Protein AF-A0A3B9BVI8-F1 (afdb_monomer_lite)

Radius of gyration: 25.11 Å; chains: 1; bounding box: 51×86×56 Å

Secondary structure (DSSP, 8-state):
-------PPP------------------------S--------BTTS-TTEEEEEETTEEEEE-TTSS-EEEEEEEEEETTEEEEEEEE--SBHHHHHHHHHHTT---HHHHHHHHTTS-SBGGG--S----

pLDDT: mean 70.3, std 23.74, range [32.25, 97.38]

Structure (mmCIF, N/CA/C/O backbone):
data_AF-A0A3B9BVI8-F1
#
_entry.id   AF-A0A3B9BVI8-F1
#
loop_
_atom_site.group_PDB
_atom_site.id
_atom_site.type_symbol
_atom_site.label_atom_id
_atom_site.label_alt_id
_atom_site.label_comp_id
_atom_site.label_asym_id
_atom_site.label_entity_id
_atom_site.label_seq_id
_atom_site.pdbx_PDB_ins_code
_atom_site.Cartn_x
_atom_site.Cartn_y
_atom_site.Cartn_z
_atom_site.occupancy
_atom_site.B_iso_or_equiv
_atom_site.auth_seq_id
_atom_site.auth_comp_id
_atom_site.auth_asym_id
_atom_site.auth_atom_id
_atom_site.pdbx_PDB_model_num
ATOM 1 N N . MET A 1 1 ? 18.780 -64.862 40.961 1.00 32.25 1 MET A N 1
ATOM 2 C CA . MET A 1 1 ? 17.360 -64.646 40.583 1.00 32.25 1 MET A CA 1
ATOM 3 C C . MET A 1 1 ? 16.882 -63.400 41.323 1.00 32.25 1 MET A C 1
ATOM 5 O O . MET A 1 1 ? 17.165 -63.331 42.502 1.00 32.25 1 MET A O 1
ATOM 9 N N . SER A 1 2 ? 16.246 -62.360 40.780 1.00 34.12 2 SER A N 1
ATOM 10 C CA . SER A 1 2 ? 15.810 -62.009 39.427 1.00 34.12 2 SER A CA 1
ATOM 11 C C . SER A 1 2 ? 15.533 -60.489 39.382 1.00 34.12 2 SER A C 1
ATOM 13 O O . SER A 1 2 ? 14.814 -59.971 40.222 1.00 34.12 2 SER A O 1
ATOM 15 N N . ARG A 1 3 ? 16.158 -59.824 38.400 1.00 38.47 3 ARG A N 1
ATOM 16 C CA . ARG A 1 3 ? 15.773 -58.646 37.582 1.00 38.47 3 ARG A CA 1
ATOM 17 C C . ARG A 1 3 ? 14.813 -57.574 38.150 1.00 38.47 3 ARG A C 1
ATOM 19 O O . ARG A 1 3 ? 13.612 -57.795 38.231 1.00 38.47 3 ARG A O 1
ATOM 26 N N . GLN A 1 4 ? 15.329 -56.345 38.286 1.00 40.72 4 GLN A N 1
ATOM 27 C CA . GLN A 1 4 ? 14.576 -55.098 38.069 1.00 40.72 4 GLN A CA 1
ATOM 28 C C . GLN A 1 4 ? 15.090 -54.421 36.786 1.00 40.72 4 GLN A C 1
ATOM 30 O O . GLN A 1 4 ? 16.296 -54.239 36.613 1.00 40.72 4 GLN A O 1
ATOM 35 N N . PHE A 1 5 ? 14.178 -54.095 35.868 1.00 38.03 5 PHE A N 1
ATOM 36 C CA . PHE A 1 5 ? 14.471 -53.431 34.596 1.00 38.03 5 PHE A CA 1
ATOM 37 C C . PHE A 1 5 ? 14.647 -51.915 34.795 1.00 38.03 5 PHE A C 1
ATOM 39 O O . PHE A 1 5 ? 13.764 -51.251 35.330 1.00 38.03 5 PHE A O 1
ATOM 46 N N . LYS A 1 6 ? 15.781 -51.376 34.327 1.00 43.03 6 LYS A N 1
ATOM 47 C CA . LYS A 1 6 ? 16.039 -49.940 34.130 1.00 43.03 6 LYS A CA 1
ATOM 48 C C . LYS A 1 6 ? 15.669 -49.562 32.695 1.00 43.03 6 LYS A C 1
ATOM 50 O O . LYS A 1 6 ? 16.142 -50.214 31.767 1.00 43.03 6 LYS A O 1
ATOM 55 N N . ILE A 1 7 ? 14.895 -48.494 32.517 1.00 45.81 7 ILE A N 1
ATOM 56 C CA . ILE A 1 7 ? 14.715 -47.803 31.232 1.00 45.81 7 ILE A CA 1
ATOM 57 C C . ILE A 1 7 ? 14.947 -46.303 31.481 1.00 45.81 7 ILE A C 1
ATOM 59 O O . ILE A 1 7 ? 14.415 -45.743 32.438 1.00 45.81 7 ILE A O 1
ATOM 63 N N . SER A 1 8 ? 15.811 -45.696 30.667 1.00 40.31 8 SER A N 1
ATOM 64 C CA . SER A 1 8 ? 16.339 -44.324 30.772 1.00 40.31 8 SER A CA 1
ATOM 65 C C . SER A 1 8 ? 15.328 -43.233 30.367 1.00 40.31 8 SER A C 1
ATOM 67 O O . SER A 1 8 ? 14.479 -43.504 29.518 1.00 40.31 8 SER A O 1
ATOM 69 N N . PRO A 1 9 ? 15.445 -41.981 30.860 1.00 49.00 9 PRO A N 1
ATOM 70 C CA . PRO A 1 9 ? 14.687 -40.853 30.317 1.00 49.00 9 PRO A CA 1
ATOM 71 C C . PRO A 1 9 ? 15.337 -40.270 29.038 1.00 49.00 9 PRO A C 1
ATOM 73 O O . PRO A 1 9 ? 16.567 -40.180 28.969 1.00 49.00 9 PRO A O 1
ATOM 76 N N . PRO A 1 10 ? 14.544 -39.839 28.036 1.00 44.62 10 PRO A N 1
ATOM 77 C CA . PRO A 1 10 ? 15.036 -39.173 26.831 1.00 44.62 10 PRO A CA 1
ATOM 78 C C . PRO A 1 10 ? 15.010 -37.632 26.933 1.00 44.62 10 PRO A C 1
ATOM 80 O O . PRO A 1 10 ? 14.024 -37.055 27.373 1.00 44.62 10 PRO A O 1
ATOM 83 N N . GLY A 1 11 ? 16.068 -36.987 26.422 1.00 33.59 11 GLY A N 1
ATOM 84 C CA . GLY A 1 11 ? 15.963 -35.938 25.391 1.00 33.59 11 GLY A CA 1
ATOM 85 C C . GLY A 1 11 ? 15.632 -34.482 25.769 1.00 33.59 11 GLY A C 1
ATOM 86 O O . GLY A 1 11 ? 14.533 -34.159 26.198 1.00 33.59 11 GLY A O 1
ATOM 87 N N . ASN A 1 12 ? 16.585 -33.598 25.446 1.00 46.22 12 ASN A N 1
ATOM 88 C CA . ASN A 1 12 ? 16.487 -32.139 25.279 1.00 46.22 12 ASN A CA 1
ATOM 89 C C . ASN A 1 12 ? 15.169 -31.615 24.671 1.00 46.22 12 ASN A C 1
ATOM 91 O O . ASN A 1 12 ? 14.752 -32.082 23.613 1.00 46.22 12 ASN A O 1
ATOM 95 N N . GLY A 1 13 ? 14.637 -30.521 25.235 1.00 40.28 13 GLY A N 1
ATOM 96 C CA . GLY A 1 13 ? 13.630 -29.687 24.564 1.00 40.28 13 GLY A CA 1
ATOM 97 C C . GLY A 1 13 ? 12.735 -28.855 25.487 1.00 40.28 13 GLY A C 1
ATOM 98 O O . GLY A 1 13 ? 11.519 -28.903 25.341 1.00 40.28 13 GLY A O 1
ATOM 99 N N . ALA A 1 14 ? 13.297 -28.108 26.444 1.00 39.34 14 ALA A N 1
ATOM 100 C CA . ALA A 1 14 ? 12.524 -27.213 27.312 1.00 39.34 14 ALA A CA 1
ATOM 101 C C . ALA A 1 14 ? 12.584 -25.758 26.812 1.00 39.34 14 ALA A C 1
ATOM 103 O O . ALA A 1 14 ? 13.656 -25.168 26.707 1.00 39.34 14 ALA A O 1
ATOM 104 N N . ILE A 1 15 ? 11.413 -25.190 26.523 1.00 47.38 15 ILE A N 1
ATOM 105 C CA . ILE A 1 15 ? 11.172 -23.772 26.219 1.00 47.38 15 ILE A CA 1
ATOM 106 C C . ILE A 1 15 ? 11.357 -22.937 27.500 1.00 47.38 15 ILE A C 1
ATOM 108 O O . ILE A 1 15 ? 10.667 -23.229 28.481 1.00 47.38 15 ILE A O 1
ATOM 112 N N . PRO A 1 16 ? 12.141 -21.839 27.498 1.00 42.00 16 PRO A N 1
ATOM 113 C CA . PRO A 1 16 ? 11.978 -20.788 28.487 1.00 42.00 16 PRO A CA 1
ATOM 114 C C . PRO A 1 16 ? 11.392 -19.505 27.885 1.00 42.00 16 PRO A C 1
ATOM 116 O O . PRO A 1 16 ? 11.628 -19.116 26.743 1.00 42.00 16 PRO A O 1
ATOM 119 N N . ARG A 1 17 ? 10.572 -18.878 28.725 1.00 35.59 17 ARG A N 1
ATOM 120 C CA . ARG A 1 17 ? 9.787 -17.661 28.526 1.00 35.59 17 ARG A CA 1
ATOM 121 C C . ARG A 1 17 ? 10.718 -16.458 28.326 1.00 35.59 17 ARG A C 1
ATOM 123 O O . ARG A 1 17 ? 11.704 -16.323 29.042 1.00 35.59 17 ARG A O 1
ATOM 130 N N . VAL A 1 18 ? 10.379 -15.574 27.387 1.00 38.31 18 VAL A N 1
ATOM 131 C CA . VAL A 1 18 ? 11.081 -14.301 27.156 1.00 38.31 18 VAL A CA 1
ATOM 132 C C . VAL A 1 18 ? 10.925 -13.411 28.392 1.00 38.31 18 VAL A C 1
ATOM 134 O O . VAL A 1 18 ? 9.835 -12.909 28.660 1.00 38.31 18 VAL A O 1
ATOM 137 N N . ALA A 1 19 ? 12.011 -13.227 29.141 1.00 39.72 19 ALA A N 1
ATOM 138 C CA . ALA A 1 19 ? 12.144 -12.198 30.162 1.00 39.72 19 ALA A CA 1
ATOM 139 C C . ALA A 1 19 ? 12.826 -10.977 29.527 1.00 39.72 19 ALA A C 1
ATOM 141 O O . ALA A 1 19 ? 13.930 -11.085 28.998 1.00 39.72 19 ALA A O 1
ATOM 142 N N . TRP A 1 20 ? 12.154 -9.823 29.548 1.00 39.00 20 TRP A N 1
ATOM 143 C CA . TRP A 1 20 ? 12.795 -8.531 29.311 1.00 39.00 20 TRP A CA 1
ATOM 144 C C . TRP A 1 20 ? 13.705 -8.234 30.505 1.00 39.00 20 TRP A C 1
ATOM 146 O O . TRP A 1 20 ? 13.221 -7.849 31.566 1.00 39.00 20 TRP A O 1
ATOM 156 N N . ALA A 1 21 ? 15.007 -8.440 30.337 1.00 34.31 21 ALA A N 1
ATOM 157 C CA . ALA A 1 21 ? 16.013 -7.886 31.227 1.00 34.31 21 ALA A CA 1
ATOM 158 C C . ALA A 1 21 ? 16.545 -6.600 30.583 1.00 34.31 21 ALA A C 1
ATOM 160 O O . ALA A 1 21 ? 17.238 -6.643 29.567 1.00 34.31 21 ALA A O 1
ATOM 161 N N . SER A 1 22 ? 16.161 -5.459 31.162 1.00 43.44 22 SER A N 1
ATOM 162 C CA . SER A 1 22 ? 16.966 -4.240 31.096 1.00 43.44 22 SER A CA 1
ATOM 163 C C . SER A 1 22 ? 18.285 -4.541 31.790 1.00 43.44 22 SER A C 1
ATOM 165 O O . SER A 1 22 ? 18.301 -4.721 33.005 1.00 43.44 22 SER A O 1
ATOM 167 N N . ASP A 1 23 ? 19.364 -4.598 31.021 1.00 40.78 23 ASP A N 1
ATOM 168 C CA . ASP A 1 23 ? 20.717 -4.585 31.561 1.00 40.78 23 ASP A CA 1
ATOM 169 C C . ASP A 1 23 ? 21.334 -3.216 31.249 1.00 40.78 23 ASP A C 1
ATOM 171 O O . ASP A 1 23 ? 21.907 -2.980 30.182 1.00 40.78 23 ASP A O 1
ATOM 175 N N . ASP A 1 24 ? 21.146 -2.283 32.187 1.00 49.56 24 ASP A N 1
ATOM 176 C CA . ASP A 1 24 ? 21.938 -1.060 32.300 1.00 49.56 24 ASP A CA 1
ATOM 177 C C . ASP A 1 24 ? 23.346 -1.448 32.767 1.00 49.56 24 ASP A C 1
ATOM 179 O O . ASP A 1 24 ? 23.684 -1.397 33.948 1.00 49.56 24 ASP A O 1
ATOM 183 N N . THR A 1 25 ? 24.191 -1.844 31.818 1.00 41.59 25 THR A N 1
ATOM 184 C CA . THR A 1 25 ? 25.636 -1.933 32.033 1.00 41.59 25 THR A CA 1
ATOM 185 C C . THR A 1 25 ? 26.316 -0.815 31.250 1.00 41.59 25 THR A C 1
ATOM 187 O O . THR A 1 25 ? 26.605 -0.930 30.057 1.00 41.59 25 THR A O 1
ATOM 190 N N . HIS A 1 26 ? 26.596 0.293 31.940 1.00 42.25 26 HIS A N 1
ATOM 191 C CA . HIS A 1 26 ? 27.467 1.358 31.449 1.00 42.25 26 HIS A CA 1
ATOM 192 C C . HIS A 1 26 ? 28.893 0.819 31.265 1.00 42.25 26 HIS A C 1
ATOM 194 O O . HIS A 1 26 ? 29.677 0.765 32.208 1.00 42.25 26 HIS A O 1
ATOM 200 N N . SER A 1 27 ? 29.252 0.446 30.036 1.00 36.25 27 SER A N 1
ATOM 201 C CA . SER A 1 27 ? 30.652 0.239 29.655 1.00 36.25 27 SER A CA 1
ATOM 202 C C . SER A 1 27 ? 31.217 1.511 29.032 1.00 36.25 27 SER A C 1
ATOM 204 O O . SER A 1 27 ? 30.701 2.028 28.042 1.00 36.25 27 SER A O 1
ATOM 206 N N . ALA A 1 28 ? 32.282 2.022 29.649 1.00 40.62 28 ALA A N 1
ATOM 207 C CA . ALA A 1 28 ? 32.995 3.231 29.264 1.00 40.62 28 ALA A CA 1
ATOM 208 C C . ALA A 1 28 ? 33.473 3.175 27.801 1.00 40.62 28 ALA A C 1
ATOM 210 O O . ALA A 1 28 ? 34.469 2.525 27.474 1.00 40.62 28 ALA A O 1
ATOM 211 N N . ALA A 1 29 ? 32.787 3.898 26.914 1.00 40.28 29 ALA A N 1
ATOM 212 C CA . ALA A 1 29 ? 33.238 4.089 25.545 1.00 40.28 29 ALA A CA 1
ATOM 213 C C . ALA A 1 29 ? 34.322 5.174 25.508 1.00 40.28 29 ALA A C 1
ATOM 215 O O . ALA A 1 29 ? 34.058 6.371 25.623 1.00 40.28 29 ALA A O 1
ATOM 216 N N . LYS A 1 30 ? 35.568 4.717 25.348 1.00 40.44 30 LYS A N 1
ATOM 217 C CA . LYS A 1 30 ? 36.713 5.526 24.927 1.00 40.44 30 LYS A CA 1
ATOM 218 C C . LYS A 1 30 ? 36.343 6.381 23.713 1.00 40.44 30 LYS A C 1
ATOM 220 O O . LYS A 1 30 ? 35.773 5.891 22.742 1.00 40.44 30 LYS A O 1
ATOM 225 N N . ASN A 1 31 ? 36.750 7.645 23.778 1.00 43.38 31 ASN A N 1
ATOM 226 C CA . ASN A 1 31 ? 36.686 8.634 22.710 1.00 43.38 31 ASN A CA 1
ATOM 227 C C . ASN A 1 31 ? 37.184 8.080 21.362 1.00 43.38 31 ASN A C 1
ATOM 229 O O . ASN A 1 31 ? 38.388 8.019 21.126 1.00 43.38 31 ASN A O 1
ATOM 233 N N . PHE A 1 32 ? 36.259 7.775 20.454 1.00 35.78 32 PHE A N 1
ATOM 234 C CA . PHE A 1 32 ? 36.515 7.800 19.017 1.00 35.78 32 PHE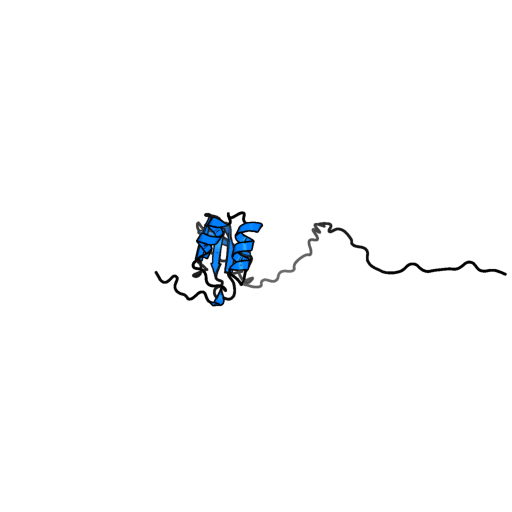 A CA 1
ATOM 235 C C . PHE A 1 32 ? 35.803 9.021 18.437 1.00 35.78 32 PHE A C 1
ATOM 237 O O . PHE A 1 32 ? 34.594 9.013 18.208 1.00 35.78 32 PHE A O 1
ATOM 244 N N . LYS A 1 33 ? 36.569 10.093 18.204 1.00 44.91 33 LYS A N 1
ATOM 245 C CA . LYS A 1 33 ? 36.180 11.167 17.285 1.00 44.91 33 LYS A CA 1
ATOM 246 C C . LYS A 1 33 ? 36.229 10.602 15.865 1.00 44.91 33 LYS A C 1
ATOM 248 O O . LYS A 1 33 ? 37.212 10.794 15.161 1.00 44.91 33 LYS A O 1
ATOM 253 N N . ASN A 1 34 ? 35.174 9.903 15.464 1.00 43.06 34 ASN A N 1
ATOM 254 C CA . ASN A 1 34 ? 34.928 9.597 14.064 1.00 43.06 34 ASN A CA 1
ATOM 255 C C . ASN A 1 34 ? 33.837 10.540 13.562 1.00 43.06 34 ASN A C 1
ATOM 257 O O . ASN A 1 34 ? 32.679 10.477 13.974 1.00 43.06 34 ASN A O 1
ATOM 261 N N . ASN A 1 35 ? 34.273 11.458 12.703 1.00 43.56 35 ASN A N 1
ATOM 262 C CA . ASN A 1 35 ? 33.437 12.320 11.888 1.00 43.56 35 ASN A CA 1
ATOM 263 C C . ASN A 1 35 ? 32.356 11.486 11.189 1.00 43.56 35 ASN A C 1
ATOM 265 O O . ASN A 1 35 ? 32.662 10.452 10.602 1.00 43.56 35 ASN A O 1
ATOM 269 N N . HIS A 1 36 ? 31.115 11.971 11.250 1.00 40.81 36 HIS A N 1
ATOM 270 C CA . HIS A 1 36 ? 29.946 11.405 10.582 1.00 40.81 36 HIS A CA 1
ATOM 271 C C . HIS A 1 36 ? 29.702 9.919 10.886 1.00 40.81 36 HIS A C 1
ATOM 273 O O . HIS A 1 36 ? 29.978 9.037 10.074 1.00 40.81 36 HIS A O 1
ATOM 279 N N . ALA A 1 37 ? 29.022 9.646 12.007 1.00 34.66 37 ALA A N 1
ATOM 280 C CA . ALA A 1 37 ? 28.072 8.536 11.985 1.00 34.66 37 ALA A CA 1
ATOM 281 C C . ALA A 1 37 ? 27.222 8.709 10.711 1.00 34.66 37 ALA A C 1
ATOM 283 O O . ALA A 1 37 ? 26.777 9.840 10.471 1.00 34.66 37 ALA A O 1
ATOM 284 N N . PRO A 1 38 ? 27.039 7.672 9.870 1.00 37.97 38 PRO A N 1
ATOM 285 C CA . PRO A 1 38 ? 26.196 7.797 8.696 1.00 37.97 38 PRO A CA 1
ATOM 286 C C . PRO A 1 38 ? 24.847 8.268 9.208 1.00 37.97 38 PRO A C 1
ATOM 288 O O . PRO A 1 38 ? 24.176 7.571 9.971 1.00 37.97 38 PRO A O 1
ATOM 291 N N . GLN A 1 39 ? 24.513 9.513 8.881 1.00 36.94 39 GLN A N 1
ATOM 292 C CA . GLN A 1 39 ? 23.220 10.082 9.170 1.00 36.94 39 GLN A CA 1
ATOM 293 C C . GLN A 1 39 ? 22.275 9.193 8.383 1.00 36.94 39 GLN A C 1
ATOM 295 O O . GLN A 1 39 ? 22.193 9.327 7.163 1.00 36.94 39 GLN A O 1
ATOM 300 N N . SER A 1 40 ? 21.664 8.211 9.057 1.00 41.16 40 SER A N 1
ATOM 301 C CA . SER A 1 40 ? 20.644 7.375 8.448 1.00 41.16 40 SER A CA 1
ATOM 302 C C . SER A 1 40 ? 19.723 8.350 7.750 1.00 41.16 40 SER A C 1
ATOM 304 O O . SER A 1 40 ? 19.290 9.343 8.343 1.00 41.16 40 SER A O 1
ATOM 306 N N . THR A 1 41 ? 19.596 8.175 6.441 1.00 44.19 41 THR A N 1
ATOM 307 C CA . THR A 1 41 ? 18.867 9.071 5.558 1.00 44.19 41 THR A CA 1
ATOM 308 C C . THR A 1 41 ? 17.394 8.896 5.902 1.00 44.19 41 THR A C 1
ATOM 310 O O . THR A 1 41 ? 16.656 8.200 5.227 1.00 44.19 41 THR A O 1
ATOM 313 N N . TRP A 1 42 ? 16.994 9.416 7.061 1.00 47.91 42 TRP A N 1
ATOM 314 C CA . TRP A 1 42 ? 15.686 9.222 7.649 1.00 47.91 42 TRP A CA 1
ATOM 315 C C . TRP A 1 42 ? 14.691 9.912 6.734 1.00 47.91 42 TRP A C 1
ATOM 317 O O . TRP A 1 42 ? 14.670 11.142 6.630 1.00 47.91 42 TRP A O 1
ATOM 327 N N . GLU A 1 43 ? 13.906 9.085 6.070 1.00 48.31 43 GLU A N 1
ATOM 328 C CA . GLU A 1 43 ? 13.152 9.409 4.876 1.00 48.31 43 GLU A CA 1
ATOM 329 C C . GLU A 1 43 ? 12.114 10.490 5.199 1.00 48.31 43 GLU A C 1
ATOM 331 O O . GLU A 1 43 ? 11.147 10.278 5.936 1.00 48.31 43 GLU A O 1
ATOM 336 N N . SER A 1 44 ? 12.367 11.713 4.724 1.00 47.78 44 SER A N 1
ATOM 337 C CA . SER A 1 44 ? 11.365 12.778 4.784 1.00 47.78 44 SER A CA 1
ATOM 338 C C . SER A 1 44 ? 10.157 12.368 3.937 1.00 47.78 44 SER A C 1
ATOM 340 O O . SER A 1 44 ? 10.288 11.542 3.030 1.00 47.78 44 SER A O 1
ATOM 342 N N . ALA A 1 45 ? 8.973 12.932 4.204 1.00 48.09 45 ALA A N 1
ATOM 343 C CA . ALA A 1 45 ? 7.772 12.649 3.411 1.00 48.09 45 ALA A CA 1
ATOM 344 C C . ALA A 1 45 ? 7.999 12.800 1.897 1.00 48.09 45 ALA A C 1
ATOM 346 O O . ALA A 1 45 ? 7.330 12.099 1.136 1.00 48.09 45 ALA A O 1
ATOM 347 N N . GLU A 1 46 ? 8.934 13.671 1.512 1.00 49.69 46 GLU A N 1
ATOM 348 C CA . GLU A 1 46 ? 9.320 14.041 0.147 1.00 49.69 46 GLU A CA 1
ATOM 349 C C . GLU A 1 46 ? 10.398 13.133 -0.468 1.00 49.69 46 GLU A C 1
ATOM 351 O O . GLU A 1 46 ? 10.550 13.130 -1.680 1.00 49.69 46 GLU A O 1
ATOM 356 N N . ASN A 1 47 ? 11.102 12.298 0.311 1.00 53.56 47 ASN A N 1
ATOM 357 C CA . ASN A 1 47 ? 12.177 11.435 -0.219 1.00 53.56 47 ASN A CA 1
ATOM 358 C C . ASN A 1 47 ? 11.666 10.268 -1.083 1.00 53.56 47 ASN A C 1
ATOM 360 O O . ASN A 1 47 ? 12.461 9.482 -1.596 1.00 53.56 47 ASN A O 1
ATOM 364 N N . TYR A 1 48 ? 10.349 10.130 -1.219 1.00 56.91 48 TYR A N 1
ATOM 365 C CA . TYR A 1 48 ? 9.730 9.128 -2.067 1.00 56.91 48 TYR A CA 1
ATOM 366 C C . TYR A 1 48 ? 8.939 9.807 -3.181 1.00 56.91 48 TYR A C 1
ATOM 368 O O . TYR A 1 48 ? 7.778 10.161 -2.982 1.00 56.91 48 TYR A O 1
ATOM 376 N N . ASP A 1 49 ? 9.509 9.829 -4.386 1.00 57.50 49 ASP A N 1
ATOM 377 C CA . ASP A 1 49 ? 8.795 10.139 -5.640 1.00 57.50 49 ASP A CA 1
ATOM 378 C C . ASP A 1 49 ? 7.693 9.105 -5.972 1.00 57.50 49 ASP A C 1
ATOM 380 O O . ASP A 1 49 ? 6.991 9.204 -6.974 1.00 57.50 49 ASP A O 1
ATOM 384 N N . GLY A 1 50 ? 7.549 8.065 -5.142 1.00 75.44 50 GLY A N 1
ATOM 385 C CA . GLY A 1 50 ? 6.705 6.898 -5.370 1.00 75.44 50 GLY A CA 1
ATOM 386 C C . GLY A 1 50 ? 5.476 6.794 -4.470 1.00 75.44 50 GLY A C 1
ATOM 387 O O . GLY A 1 50 ? 4.984 5.681 -4.284 1.00 75.44 50 GLY A O 1
ATOM 388 N N . VAL A 1 51 ? 4.992 7.875 -3.846 1.00 87.69 51 VAL A N 1
ATOM 389 C CA . VAL A 1 51 ? 3.742 7.805 -3.064 1.00 87.69 51 VAL A CA 1
ATOM 390 C C . VAL A 1 51 ? 2.578 7.485 -4.003 1.00 87.69 51 VAL A C 1
ATOM 392 O O . VAL A 1 51 ? 2.264 8.250 -4.905 1.00 87.69 51 VAL A O 1
ATOM 395 N N . LEU A 1 52 ? 1.921 6.347 -3.774 1.00 89.69 52 LEU A N 1
ATOM 396 C CA . LEU A 1 52 ? 0.838 5.858 -4.627 1.00 89.69 52 LEU A CA 1
ATOM 397 C C . LEU A 1 52 ? -0.514 6.406 -4.171 1.00 89.69 52 LEU A C 1
ATOM 399 O O . LEU A 1 52 ? -1.327 6.818 -4.992 1.00 89.69 52 LEU A O 1
ATOM 403 N N . PHE A 1 53 ? -0.775 6.375 -2.861 1.00 91.19 53 PHE A N 1
ATOM 404 C CA . PHE A 1 53 ? -2.002 6.903 -2.262 1.00 91.19 53 PHE A CA 1
ATOM 405 C C . PHE A 1 53 ? -1.879 7.037 -0.742 1.00 91.19 53 PHE A C 1
ATOM 407 O O . PHE A 1 53 ? -1.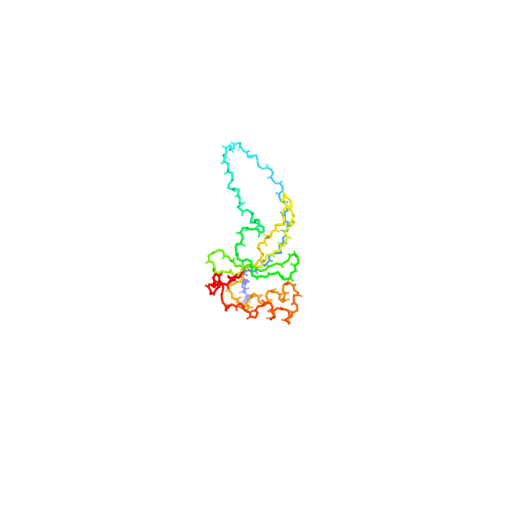104 6.342 -0.078 1.00 91.19 53 PHE A O 1
ATOM 414 N N . TYR A 1 54 ? -2.720 7.900 -0.177 1.00 92.50 54 TYR A N 1
ATOM 415 C CA . TYR A 1 54 ? -2.930 8.003 1.262 1.00 92.50 54 TYR A CA 1
ATOM 416 C C . TYR A 1 54 ? -4.136 7.157 1.668 1.00 92.50 54 TYR A C 1
ATOM 418 O O . TYR A 1 54 ? -5.220 7.278 1.104 1.00 92.50 54 TYR A O 1
ATOM 426 N N . VAL A 1 55 ? -3.944 6.307 2.673 1.00 92.81 55 VAL A N 1
ATOM 427 C CA . VAL A 1 55 ? -5.033 5.562 3.318 1.00 92.81 55 VAL A CA 1
ATOM 428 C C . VAL A 1 55 ? -5.715 6.458 4.352 1.00 92.81 55 VAL A C 1
ATOM 430 O O . VAL A 1 55 ? -6.934 6.455 4.485 1.00 92.81 55 VAL A O 1
ATOM 433 N N . SER A 1 56 ? -4.918 7.251 5.072 1.00 90.44 56 SER A N 1
ATOM 434 C CA . SER A 1 56 ? -5.348 8.290 6.006 1.00 90.44 56 SER A CA 1
ATOM 435 C C . SER A 1 56 ? -4.250 9.361 6.134 1.00 90.44 56 SER A C 1
ATOM 437 O O . SER A 1 56 ? -3.133 9.155 5.652 1.00 90.44 56 SER A O 1
ATOM 439 N N . PRO A 1 57 ? -4.478 10.480 6.847 1.00 87.75 57 PRO A N 1
ATOM 440 C CA . PRO A 1 57 ? -3.435 11.490 7.065 1.00 87.75 57 PRO A CA 1
ATOM 441 C C . PRO A 1 57 ? -2.169 10.959 7.760 1.00 87.75 57 PRO A C 1
ATOM 443 O O . PRO A 1 57 ? -1.110 11.586 7.680 1.00 87.75 57 PRO A O 1
ATOM 446 N N . LYS A 1 58 ? -2.279 9.821 8.463 1.00 89.75 58 LYS A N 1
ATOM 447 C CA . LYS A 1 58 ? -1.190 9.180 9.210 1.00 89.75 58 LYS A CA 1
ATOM 448 C C . LYS A 1 58 ? -0.696 7.883 8.569 1.00 89.75 58 LYS A C 1
ATOM 450 O O . LYS A 1 58 ? 0.234 7.299 9.113 1.00 89.75 58 LYS A O 1
ATOM 455 N N . LEU A 1 59 ? -1.295 7.416 7.475 1.00 91.81 59 LEU A N 1
ATOM 456 C CA . LEU A 1 59 ? -0.954 6.141 6.842 1.00 91.81 59 LEU A CA 1
ATOM 457 C C . LEU A 1 59 ? -0.993 6.289 5.323 1.00 91.81 59 LEU A C 1
ATOM 459 O O . LEU A 1 59 ? -2.022 6.657 4.755 1.00 91.81 59 LEU A O 1
ATOM 463 N N . ARG A 1 60 ? 0.108 5.962 4.658 1.00 92.62 60 ARG A N 1
ATOM 464 C CA . ARG A 1 60 ? 0.220 6.035 3.200 1.00 92.62 60 ARG A CA 1
ATOM 465 C C . ARG A 1 60 ? 0.887 4.797 2.634 1.00 92.62 60 ARG A C 1
ATOM 467 O O . ARG A 1 60 ? 1.575 4.070 3.351 1.00 92.62 60 ARG A O 1
ATOM 474 N N . VAL A 1 61 ? 0.680 4.583 1.344 1.00 92.69 61 VAL A N 1
ATOM 475 C CA . VAL A 1 61 ? 1.358 3.544 0.580 1.00 92.69 61 VAL A CA 1
ATOM 476 C C . VAL A 1 61 ? 2.228 4.206 -0.475 1.00 92.69 61 VAL A C 1
ATOM 478 O O . VAL A 1 61 ? 1.767 5.069 -1.221 1.00 92.69 61 VAL A O 1
ATOM 481 N N . ALA A 1 62 ? 3.483 3.786 -0.533 1.00 91.00 62 ALA A N 1
ATOM 482 C CA . ALA A 1 62 ? 4.447 4.200 -1.539 1.00 91.00 62 ALA A CA 1
ATOM 483 C C . ALA A 1 62 ? 5.054 2.976 -2.236 1.00 91.00 62 ALA A C 1
ATOM 485 O O . ALA A 1 62 ? 4.762 1.831 -1.883 1.00 91.00 62 ALA A O 1
ATOM 486 N N . VAL A 1 63 ? 5.896 3.212 -3.231 1.00 88.62 63 VAL A N 1
ATOM 487 C CA . VAL A 1 63 ? 6.773 2.209 -3.828 1.00 88.62 63 VAL A CA 1
ATOM 488 C C . VAL A 1 63 ? 8.224 2.544 -3.487 1.00 88.62 63 VAL A C 1
ATOM 490 O O . VAL A 1 63 ? 8.604 3.714 -3.444 1.00 88.62 63 VAL A O 1
ATOM 493 N N . CYS A 1 64 ? 9.023 1.516 -3.212 1.00 85.75 64 CYS A N 1
ATOM 494 C CA . CYS A 1 64 ? 10.462 1.652 -3.014 1.00 85.75 64 CYS A CA 1
ATOM 495 C C . CYS A 1 64 ? 11.120 2.247 -4.282 1.00 85.75 64 CYS A C 1
ATOM 497 O O . CYS A 1 64 ? 10.647 1.942 -5.384 1.00 85.75 64 CYS A O 1
ATOM 499 N N . PRO A 1 65 ? 12.194 3.061 -4.188 1.00 81.06 65 PRO A N 1
ATOM 500 C CA . PRO A 1 65 ? 12.841 3.668 -5.356 1.00 81.06 65 PRO A CA 1
ATOM 501 C C . PRO A 1 65 ? 13.311 2.653 -6.409 1.00 81.06 65 PRO A C 1
ATOM 503 O O . PRO A 1 65 ? 13.223 2.908 -7.610 1.00 81.06 65 PRO A O 1
ATOM 506 N N . ASP A 1 66 ? 13.744 1.471 -5.965 1.00 81.69 66 ASP A N 1
ATOM 507 C CA . ASP A 1 66 ? 14.149 0.341 -6.815 1.00 81.69 66 ASP A CA 1
ATOM 508 C C . ASP A 1 66 ? 12.961 -0.435 -7.428 1.00 81.69 66 ASP A C 1
ATOM 510 O O . ASP A 1 66 ? 13.139 -1.361 -8.221 1.00 81.69 66 ASP A O 1
ATOM 514 N N . ARG A 1 67 ? 11.733 -0.067 -7.046 1.00 82.12 67 ARG A N 1
ATOM 515 C CA . ARG A 1 67 ? 10.452 -0.679 -7.420 1.00 82.12 67 ARG A CA 1
ATOM 516 C C . ARG A 1 67 ? 10.329 -2.155 -7.088 1.00 82.12 67 ARG A C 1
ATOM 518 O O . ARG A 1 67 ? 9.482 -2.847 -7.644 1.00 82.12 67 ARG A O 1
ATOM 525 N N . THR A 1 68 ? 11.121 -2.685 -6.170 1.00 86.31 68 THR A N 1
ATOM 526 C CA . THR A 1 68 ? 11.013 -4.104 -5.822 1.00 86.31 68 THR A CA 1
ATOM 527 C C . THR A 1 68 ? 9.826 -4.378 -4.902 1.00 86.31 68 THR A C 1
ATOM 529 O O . THR A 1 68 ? 9.253 -5.471 -4.955 1.00 86.31 68 THR A O 1
ATOM 532 N N . GLN A 1 69 ? 9.428 -3.389 -4.095 1.00 89.25 69 GLN A N 1
ATOM 533 C CA . GLN A 1 69 ? 8.455 -3.526 -3.010 1.00 89.25 69 GLN A CA 1
ATOM 534 C C . GLN A 1 69 ? 7.537 -2.302 -2.894 1.00 89.25 69 GLN A C 1
ATOM 536 O O . GLN A 1 69 ? 7.931 -1.171 -3.181 1.00 89.25 69 GLN A O 1
ATOM 541 N N . PHE A 1 70 ? 6.307 -2.535 -2.440 1.00 91.62 70 PHE A N 1
ATOM 542 C CA . PH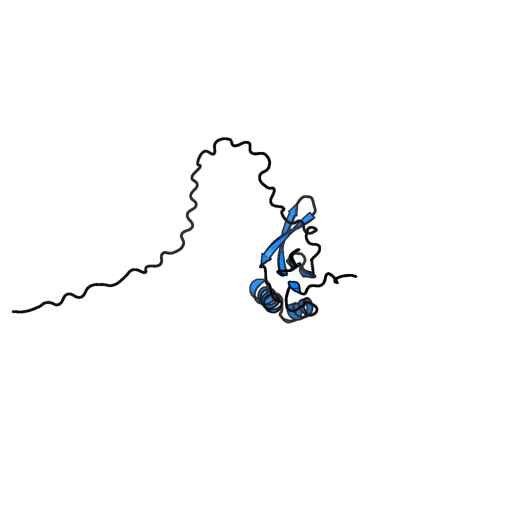E A 1 70 ? 5.453 -1.489 -1.889 1.00 91.62 70 PHE A CA 1
ATOM 543 C C . PHE A 1 70 ? 5.870 -1.210 -0.447 1.00 91.62 70 PHE A C 1
ATOM 545 O O . PHE A 1 70 ? 6.386 -2.086 0.243 1.00 91.62 70 PHE A O 1
ATOM 552 N N . LEU A 1 71 ? 5.577 -0.008 0.025 1.00 92.06 71 LEU A N 1
ATOM 553 C CA . LEU A 1 71 ? 5.894 0.458 1.364 1.00 92.06 71 LEU A CA 1
ATOM 554 C C . LEU A 1 71 ? 4.612 0.910 2.038 1.00 92.06 71 LEU A C 1
ATOM 556 O O . LEU A 1 71 ? 3.952 1.826 1.554 1.00 92.06 71 LEU A O 1
ATOM 560 N N . ILE A 1 72 ? 4.267 0.296 3.166 1.00 93.00 72 ILE A N 1
ATOM 561 C CA . ILE A 1 72 ? 3.229 0.827 4.050 1.00 93.00 72 ILE A CA 1
ATOM 562 C C . ILE A 1 72 ? 3.927 1.715 5.068 1.00 93.00 72 ILE A C 1
ATOM 564 O O . ILE A 1 72 ? 4.726 1.226 5.869 1.00 93.00 72 ILE A O 1
ATOM 568 N N . GLN A 1 73 ? 3.634 3.012 5.032 1.00 91.06 73 GLN A N 1
ATOM 569 C CA . GLN A 1 73 ? 4.318 3.999 5.854 1.00 91.06 73 GLN A CA 1
ATOM 570 C C . GLN A 1 73 ? 3.360 4.707 6.804 1.00 91.06 73 GLN A C 1
ATOM 572 O O . GLN A 1 73 ? 2.283 5.158 6.401 1.00 91.06 73 GLN A O 1
ATOM 577 N N . ARG A 1 74 ? 3.775 4.863 8.061 1.00 89.81 74 ARG A N 1
ATOM 578 C CA . ARG A 1 74 ? 3.018 5.580 9.090 1.00 89.81 74 ARG A CA 1
ATOM 579 C C . ARG A 1 74 ? 3.701 6.896 9.431 1.00 89.81 74 ARG A C 1
ATOM 581 O O . ARG A 1 74 ? 4.921 6.973 9.470 1.00 89.81 74 ARG A O 1
ATOM 588 N N . SER A 1 75 ? 2.910 7.928 9.697 1.00 87.81 75 SER A N 1
ATOM 589 C CA . SER A 1 75 ? 3.427 9.210 10.163 1.00 87.81 75 SER A CA 1
ATOM 590 C C . SER A 1 75 ? 4.073 9.043 11.543 1.00 87.81 75 SER A C 1
ATOM 592 O O . SER A 1 75 ? 3.357 8.755 12.503 1.00 87.81 75 SER A O 1
ATOM 594 N N . GLY A 1 76 ? 5.386 9.265 11.638 1.00 82.69 76 GLY A N 1
ATOM 595 C CA . GLY A 1 76 ? 6.170 9.237 12.885 1.00 82.69 76 GLY A CA 1
ATOM 596 C C . GLY A 1 76 ? 6.166 10.569 13.647 1.00 82.69 76 GLY A C 1
ATOM 597 O O . GLY A 1 76 ? 6.662 10.656 14.762 1.00 82.69 76 GLY A O 1
ATOM 598 N N . GLY A 1 77 ? 5.587 11.619 13.056 1.00 80.56 77 GLY A N 1
ATOM 599 C CA . GLY A 1 77 ? 5.490 12.951 13.652 1.00 80.56 77 GLY A CA 1
ATOM 600 C C . GLY A 1 77 ? 5.961 14.030 12.688 1.00 80.56 77 GLY A C 1
ATOM 601 O O . GLY A 1 77 ? 5.945 13.838 11.471 1.00 80.56 77 GLY A O 1
ATOM 602 N N . THR A 1 78 ? 6.372 15.169 13.234 1.00 80.00 78 THR A N 1
ATOM 603 C CA . THR A 1 78 ? 6.904 16.298 12.467 1.00 80.00 78 THR A CA 1
ATOM 604 C C . THR A 1 78 ? 8.323 16.616 12.907 1.00 80.00 78 THR A C 1
ATOM 606 O O . THR A 1 78 ? 8.600 16.672 14.103 1.00 80.00 78 THR A O 1
ATOM 609 N N . ARG A 1 79 ? 9.220 16.872 11.956 1.00 72.38 79 ARG A N 1
ATOM 610 C CA . ARG A 1 79 ? 10.572 17.375 12.223 1.00 72.38 79 ARG A CA 1
ATOM 611 C C . ARG A 1 79 ? 10.836 18.549 11.292 1.00 72.38 79 ARG A C 1
ATOM 613 O O . ARG A 1 79 ? 10.586 18.436 10.099 1.00 72.38 79 ARG A O 1
ATOM 620 N N . TYR A 1 80 ? 11.293 19.668 11.851 1.00 80.69 80 TYR A N 1
ATOM 621 C CA . TYR A 1 80 ? 11.499 20.925 11.114 1.00 80.69 80 TYR A CA 1
ATOM 622 C C . TYR A 1 80 ? 10.260 21.372 10.310 1.00 80.69 80 TYR A C 1
ATOM 624 O O . TYR A 1 80 ? 10.368 21.808 9.173 1.00 80.69 80 TYR A O 1
ATOM 632 N N . GLY A 1 81 ? 9.059 21.205 10.879 1.00 76.69 81 GLY A N 1
ATOM 633 C CA . GLY A 1 81 ? 7.797 21.576 10.221 1.00 76.69 81 GLY A CA 1
ATOM 634 C C . GLY A 1 81 ? 7.294 20.594 9.153 1.00 76.69 81 GLY A C 1
ATOM 635 O O . GLY A 1 81 ? 6.141 20.694 8.745 1.00 76.69 81 GLY A O 1
ATOM 636 N N . GLN A 1 82 ? 8.089 19.598 8.753 1.00 75.19 82 GLN A N 1
ATOM 637 C CA . GLN A 1 82 ? 7.684 18.585 7.776 1.00 75.19 82 GLN A CA 1
ATOM 638 C C . GLN A 1 82 ? 7.197 17.301 8.454 1.00 75.19 82 GLN A C 1
ATOM 640 O O . GLN A 1 82 ? 7.789 16.824 9.428 1.00 75.19 82 GLN A O 1
ATOM 645 N N . ARG A 1 83 ? 6.114 16.709 7.929 1.00 77.31 83 ARG A N 1
ATOM 646 C CA . ARG A 1 83 ? 5.617 15.401 8.385 1.00 77.31 83 ARG A CA 1
ATOM 647 C C . ARG A 1 83 ? 6.597 14.312 7.951 1.00 77.31 83 ARG A C 1
ATOM 649 O O . ARG A 1 83 ? 7.040 14.299 6.811 1.00 77.31 83 ARG A O 1
ATOM 656 N N . ARG A 1 84 ? 6.922 13.385 8.848 1.00 83.00 84 ARG A N 1
ATOM 657 C CA . ARG A 1 84 ? 7.798 12.244 8.560 1.00 83.00 84 ARG A CA 1
ATOM 658 C C . ARG A 1 84 ? 6.995 10.971 8.467 1.00 83.00 84 ARG A C 1
ATOM 660 O O . ARG A 1 84 ? 6.062 10.785 9.246 1.00 83.00 84 ARG A O 1
ATOM 667 N N . PHE A 1 85 ? 7.397 10.091 7.564 1.00 84.12 85 PHE A N 1
ATOM 668 C CA . PHE A 1 85 ? 6.784 8.786 7.396 1.00 84.12 85 PHE A CA 1
ATOM 669 C C . PHE A 1 85 ? 7.843 7.700 7.524 1.00 84.12 85 PHE A C 1
ATOM 671 O O . PHE A 1 85 ? 8.893 7.783 6.902 1.00 84.12 85 PHE A O 1
ATOM 678 N N . GLU A 1 86 ? 7.542 6.685 8.322 1.00 84.88 86 GLU A N 1
ATOM 679 C CA . GLU A 1 86 ? 8.414 5.537 8.553 1.00 84.88 86 GLU A CA 1
ATOM 680 C C . GLU A 1 86 ? 7.795 4.301 7.909 1.00 84.88 86 GLU A C 1
ATOM 682 O O . GLU A 1 86 ? 6.598 4.036 8.079 1.00 84.88 86 GLU A O 1
ATOM 687 N N . ALA A 1 87 ? 8.597 3.554 7.152 1.00 86.50 87 ALA A N 1
ATOM 688 C CA . ALA A 1 87 ? 8.170 2.307 6.540 1.00 86.50 87 ALA A CA 1
ATOM 689 C C . ALA A 1 87 ? 8.047 1.199 7.594 1.00 86.50 87 ALA A C 1
ATOM 691 O O . ALA A 1 87 ? 8.983 0.879 8.322 1.00 86.50 87 ALA A O 1
ATOM 692 N N . PHE A 1 88 ? 6.860 0.601 7.665 1.00 85.31 88 PHE A N 1
ATOM 693 C CA . PHE A 1 88 ? 6.509 -0.397 8.673 1.00 85.31 88 PHE A CA 1
ATOM 694 C C . PHE A 1 88 ? 6.320 -1.795 8.083 1.00 85.31 88 PHE A C 1
ATOM 696 O O . PHE A 1 88 ? 6.352 -2.805 8.789 1.00 85.31 88 PHE A O 1
ATOM 703 N N . SER A 1 89 ? 6.038 -1.884 6.786 1.00 88.25 89 SER A N 1
ATOM 704 C CA . SER A 1 89 ? 5.859 -3.151 6.080 1.00 88.25 89 SER A CA 1
ATOM 705 C C . SER A 1 89 ? 6.203 -2.995 4.607 1.00 88.25 89 SER A C 1
ATOM 707 O O . SER A 1 89 ? 5.956 -1.941 4.019 1.00 88.25 89 SER A O 1
ATOM 709 N N . TYR A 1 90 ? 6.715 -4.080 4.029 1.00 92.06 90 TYR A N 1
ATOM 710 C CA . TYR A 1 90 ? 7.348 -4.089 2.712 1.00 92.06 90 TYR A CA 1
ATOM 711 C C . TYR A 1 90 ? 6.736 -5.150 1.771 1.00 92.06 90 TYR A C 1
ATOM 713 O O . TYR A 1 90 ? 7.424 -6.086 1.354 1.00 92.06 90 TYR A O 1
ATOM 721 N N . PRO A 1 91 ? 5.419 -5.116 1.482 1.00 93.44 91 PRO A N 1
ATOM 722 C CA . PRO A 1 91 ? 4.806 -6.135 0.637 1.00 93.44 91 PRO A CA 1
ATOM 723 C C . PRO A 1 91 ? 5.305 -6.054 -0.811 1.00 93.44 91 PRO A C 1
ATOM 725 O O . PRO A 1 91 ? 5.331 -4.994 -1.426 1.00 93.44 91 PRO A O 1
ATOM 728 N N . THR A 1 92 ? 5.632 -7.200 -1.405 1.00 91.62 92 THR A N 1
ATOM 729 C CA . THR A 1 92 ? 6.079 -7.296 -2.809 1.00 91.62 92 THR A CA 1
ATOM 730 C C . THR A 1 92 ? 4.918 -7.405 -3.804 1.00 91.62 92 THR A C 1
ATOM 732 O O . THR A 1 92 ? 5.061 -7.064 -4.983 1.00 91.62 92 THR A O 1
ATOM 735 N N . THR A 1 93 ? 3.749 -7.869 -3.346 1.00 94.44 93 THR A N 1
ATOM 736 C CA . THR A 1 93 ? 2.570 -8.126 -4.186 1.00 94.44 93 THR A CA 1
ATOM 737 C C . THR A 1 93 ? 1.359 -7.311 -3.745 1.00 94.44 93 THR A C 1
ATOM 739 O O . THR A 1 93 ? 1.187 -6.992 -2.566 1.00 94.44 93 THR A O 1
ATOM 742 N N . LYS A 1 94 ? 0.461 -7.028 -4.695 1.00 95.00 94 LYS A N 1
ATOM 743 C CA . LYS A 1 94 ? -0.813 -6.346 -4.433 1.00 95.00 94 LYS A CA 1
ATOM 744 C C . LYS A 1 94 ? -1.693 -7.116 -3.450 1.00 95.00 94 LYS A C 1
ATOM 746 O O . LYS A 1 94 ? -2.368 -6.502 -2.634 1.00 95.00 94 LYS A O 1
ATOM 751 N N . ILE A 1 95 ? -1.686 -8.447 -3.510 1.00 96.94 95 ILE A N 1
ATOM 752 C CA . ILE A 1 95 ? -2.479 -9.290 -2.602 1.00 96.94 95 ILE A CA 1
ATOM 753 C C . ILE A 1 95 ? -1.960 -9.156 -1.167 1.00 96.94 95 ILE A C 1
ATOM 755 O O . ILE A 1 95 ? -2.751 -8.904 -0.261 1.00 96.94 95 ILE A O 1
ATOM 759 N N . ALA A 1 96 ? -0.641 -9.240 -0.966 1.00 96.50 96 ALA A N 1
ATOM 760 C CA . ALA A 1 96 ? -0.036 -9.057 0.351 1.00 96.50 96 ALA A CA 1
ATOM 761 C C . ALA A 1 96 ? -0.292 -7.645 0.902 1.00 96.50 96 ALA A C 1
ATOM 763 O O . ALA A 1 96 ? -0.640 -7.494 2.070 1.00 96.50 96 ALA A O 1
ATOM 764 N N . LEU A 1 97 ? -0.199 -6.619 0.048 1.00 96.31 97 LEU A N 1
ATOM 765 C CA . LEU A 1 97 ? -0.546 -5.245 0.410 1.00 96.31 97 LEU A CA 1
ATOM 766 C C . LEU A 1 97 ? -2.000 -5.136 0.892 1.00 96.31 97 LEU A C 1
ATOM 768 O O . LEU A 1 97 ? -2.243 -4.603 1.971 1.00 96.31 97 LEU A O 1
ATOM 772 N N . ARG A 1 98 ? -2.963 -5.668 0.126 1.00 97.25 98 ARG A N 1
ATOM 773 C CA . ARG A 1 98 ? -4.389 -5.662 0.498 1.00 97.25 98 ARG A CA 1
ATOM 774 C C . ARG A 1 98 ? -4.625 -6.345 1.836 1.00 97.25 98 ARG A C 1
ATOM 776 O O . ARG A 1 98 ? -5.310 -5.793 2.691 1.00 97.25 98 ARG A O 1
ATOM 783 N N . HIS A 1 99 ? -4.028 -7.521 2.012 1.00 97.38 99 HIS A N 1
ATOM 784 C CA . HIS A 1 99 ? -4.157 -8.284 3.241 1.00 97.38 99 HIS A CA 1
ATOM 785 C C . HIS A 1 99 ? -3.646 -7.482 4.440 1.00 97.38 99 HIS A C 1
ATOM 787 O O . HIS A 1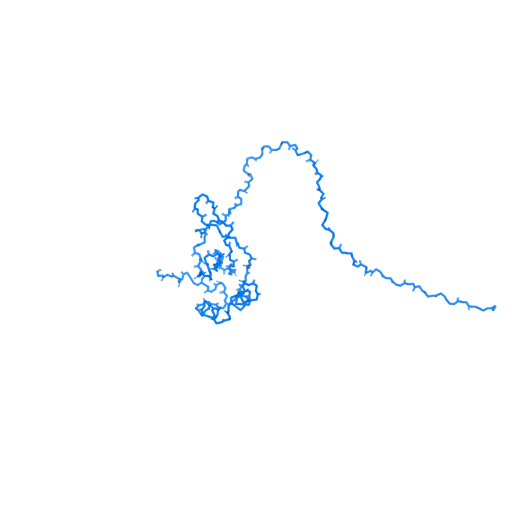 99 ? -4.383 -7.324 5.403 1.00 97.38 99 HIS A O 1
ATOM 793 N N . LEU A 1 100 ? -2.447 -6.895 4.352 1.00 96.38 100 LEU A N 1
ATOM 794 C CA . LEU A 1 100 ? -1.872 -6.089 5.433 1.00 96.38 100 LEU A CA 1
ATOM 795 C C . LEU A 1 100 ? -2.698 -4.837 5.746 1.00 96.38 100 LEU A C 1
ATOM 797 O O . LEU A 1 100 ? -2.881 -4.507 6.916 1.00 96.38 100 LEU A O 1
ATOM 801 N N . LEU A 1 101 ? -3.219 -4.145 4.729 1.00 95.94 101 LEU A N 1
ATOM 802 C CA . LEU A 1 101 ? -4.090 -2.986 4.945 1.00 95.94 101 LEU A CA 1
ATOM 803 C C . LEU A 1 101 ? -5.365 -3.376 5.701 1.00 95.94 101 LEU A C 1
ATOM 805 O O . LEU A 1 101 ? -5.752 -2.684 6.640 1.00 95.94 101 LEU A O 1
ATOM 809 N N . HIS A 1 102 ? -5.976 -4.501 5.336 1.00 96.44 102 HIS A N 1
ATOM 810 C CA . HIS A 1 102 ? -7.186 -4.984 5.989 1.00 96.44 102 HIS A CA 1
ATOM 811 C C . HIS A 1 102 ? -6.913 -5.503 7.408 1.00 96.44 102 HIS A C 1
ATOM 813 O O . HIS A 1 102 ? -7.487 -5.010 8.374 1.00 96.44 102 HIS A O 1
ATOM 819 N N . THR A 1 103 ? -6.004 -6.468 7.560 1.00 95.38 103 THR A N 1
ATOM 820 C CA . THR A 1 103 ? -5.828 -7.198 8.824 1.00 95.38 103 THR A CA 1
ATOM 821 C C . THR A 1 103 ? -5.000 -6.443 9.852 1.00 95.38 103 THR A C 1
ATOM 823 O O . THR A 1 103 ? -5.294 -6.517 11.041 1.00 95.38 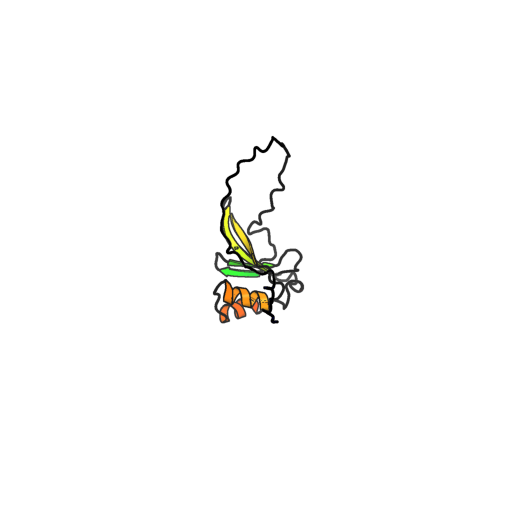103 THR A O 1
ATOM 826 N N . ARG A 1 104 ? -3.971 -5.704 9.422 1.00 92.88 104 ARG A N 1
ATOM 827 C CA . ARG A 1 104 ? -3.037 -5.025 10.335 1.00 92.88 104 ARG A CA 1
ATOM 828 C C . ARG A 1 104 ? -3.387 -3.561 10.565 1.00 92.88 104 ARG A C 1
ATOM 830 O O . ARG A 1 104 ? -3.053 -3.012 11.613 1.00 92.88 104 ARG A O 1
ATOM 837 N N . HIS A 1 105 ? -4.026 -2.924 9.588 1.00 91.12 105 HIS A N 1
ATOM 838 C CA . HIS A 1 105 ? -4.346 -1.497 9.636 1.00 91.12 105 HIS A CA 1
ATOM 839 C C . HIS A 1 105 ? -5.849 -1.201 9.687 1.00 91.12 105 HIS A C 1
ATOM 841 O O . HIS A 1 105 ? -6.217 -0.029 9.732 1.00 91.12 105 HIS A O 1
ATOM 847 N N . GLY A 1 106 ? -6.701 -2.233 9.724 1.00 93.25 106 GLY A N 1
ATOM 848 C CA . GLY A 1 106 ? -8.144 -2.097 9.940 1.00 93.25 106 GLY A CA 1
ATOM 849 C C . GLY A 1 106 ? -8.876 -1.350 8.825 1.00 93.25 106 GLY A C 1
ATOM 850 O O . GLY A 1 106 ? -9.945 -0.792 9.059 1.00 93.25 106 GLY A O 1
ATOM 851 N N . VAL A 1 107 ? -8.299 -1.281 7.624 1.00 95.44 107 VAL A N 1
ATOM 852 C CA . VAL A 1 107 ? -8.942 -0.639 6.474 1.00 95.44 107 VAL A CA 1
ATOM 853 C C . VAL A 1 107 ? -10.049 -1.563 5.975 1.00 95.44 107 VAL A C 1
ATOM 855 O O . VAL A 1 107 ? -9.786 -2.738 5.732 1.00 95.44 107 VAL A O 1
ATOM 858 N N . SER A 1 108 ? -11.269 -1.051 5.790 1.00 96.81 108 SER A N 1
ATOM 859 C CA . SER A 1 108 ? -12.374 -1.864 5.267 1.00 96.81 108 SER A CA 1
ATOM 860 C C . SER A 1 108 ? -12.021 -2.478 3.909 1.00 96.81 108 SER A C 1
ATOM 862 O O . SER A 1 108 ? -11.328 -1.860 3.094 1.00 96.81 108 SER A O 1
ATOM 864 N N . MET A 1 109 ? -12.493 -3.701 3.652 1.00 95.56 109 MET A N 1
ATOM 865 C CA . MET A 1 109 ? -12.137 -4.423 2.428 1.00 95.56 109 MET A CA 1
ATOM 866 C C . MET A 1 109 ? -12.557 -3.659 1.164 1.00 95.56 109 MET A C 1
ATOM 868 O O . MET A 1 109 ? -11.781 -3.595 0.211 1.00 95.56 109 MET A O 1
ATOM 872 N N . ASP A 1 110 ? -13.717 -2.999 1.179 1.00 97.06 110 ASP A N 1
ATOM 873 C CA . ASP A 1 110 ? -14.187 -2.171 0.061 1.00 97.06 110 ASP A CA 1
ATOM 874 C C . ASP A 1 110 ? -13.211 -1.034 -0.247 1.00 97.06 110 ASP A C 1
ATOM 876 O O . ASP A 1 110 ? -12.786 -0.853 -1.391 1.00 97.06 110 ASP A O 1
ATOM 880 N N . ARG A 1 111 ? -12.752 -0.326 0.793 1.00 95.81 111 ARG A N 1
ATOM 881 C CA . ARG A 1 111 ? -11.779 0.759 0.648 1.00 95.81 111 ARG A CA 1
ATOM 882 C C . ARG A 1 111 ? -10.418 0.241 0.189 1.00 95.81 111 ARG A C 1
ATOM 884 O O . ARG A 1 111 ? -9.757 0.881 -0.625 1.00 95.81 111 ARG A O 1
ATOM 891 N N . VAL A 1 112 ? -9.989 -0.924 0.674 1.00 96.38 112 VAL A N 1
ATOM 892 C CA . VAL A 1 112 ? -8.765 -1.590 0.203 1.00 96.38 112 VAL A CA 1
ATOM 893 C C . VAL A 1 112 ? -8.862 -1.910 -1.289 1.00 96.38 112 VAL A C 1
ATOM 895 O O . VAL A 1 112 ? -7.907 -1.673 -2.036 1.00 96.38 112 VAL A O 1
ATOM 898 N N . MET A 1 113 ? -9.996 -2.443 -1.740 1.00 96.06 113 MET A N 1
ATOM 899 C CA . MET A 1 113 ? -10.223 -2.782 -3.143 1.00 96.06 113 MET A CA 1
ATOM 900 C C . MET A 1 113 ? -10.225 -1.537 -4.026 1.00 96.06 113 MET A C 1
ATOM 902 O O . MET A 1 113 ? -9.542 -1.545 -5.051 1.00 96.06 113 MET A O 1
ATOM 906 N N . GLU A 1 114 ? -10.893 -0.467 -3.592 1.00 96.00 114 GLU A N 1
ATOM 907 C CA . GLU A 1 114 ? -10.911 0.840 -4.256 1.00 96.00 114 GLU A CA 1
ATOM 908 C C . GLU A 1 114 ? -9.493 1.411 -4.415 1.00 96.00 114 GLU A C 1
ATOM 910 O O . GLU A 1 114 ? -9.032 1.637 -5.536 1.00 96.00 114 GLU A O 1
ATOM 915 N N . LEU A 1 115 ? -8.756 1.563 -3.308 1.00 94.50 115 LEU A N 1
ATOM 916 C CA . LEU A 1 115 ? -7.416 2.165 -3.295 1.00 94.50 115 LEU A CA 1
ATOM 917 C C . LEU A 1 115 ? -6.406 1.386 -4.144 1.00 94.50 115 LEU A C 1
ATOM 919 O O . LEU A 1 115 ? -5.497 1.958 -4.740 1.00 94.50 115 LEU A O 1
ATOM 923 N N . THR A 1 116 ? -6.557 0.065 -4.210 1.00 95.00 116 THR A N 1
ATOM 924 C CA . THR A 1 116 ? -5.611 -0.809 -4.915 1.00 95.00 116 THR A CA 1
ATOM 925 C C . THR A 1 116 ? -6.087 -1.227 -6.307 1.00 95.00 116 THR A C 1
ATOM 927 O O . THR A 1 116 ? -5.408 -2.022 -6.963 1.00 95.00 116 THR A O 1
ATOM 930 N N . ALA A 1 117 ? -7.237 -0.738 -6.783 1.00 93.19 117 ALA A N 1
ATOM 931 C CA . ALA A 1 117 ? -7.836 -1.167 -8.048 1.00 93.19 117 ALA A CA 1
ATOM 932 C C . ALA A 1 117 ? -6.871 -0.981 -9.227 1.00 93.19 117 ALA A C 1
ATOM 934 O O . ALA A 1 117 ? -6.646 -1.912 -10.003 1.00 93.19 117 ALA A O 1
ATOM 935 N N . ARG A 1 118 ? -6.233 0.193 -9.290 1.00 88.88 118 ARG A N 1
ATOM 936 C CA . ARG A 1 118 ? -5.321 0.599 -10.371 1.00 88.88 118 ARG A CA 1
ATOM 937 C C . ARG A 1 118 ? -3.882 0.117 -10.192 1.00 88.88 118 ARG A C 1
ATOM 939 O O . ARG A 1 118 ? -3.061 0.322 -11.078 1.00 88.88 118 ARG A O 1
ATOM 946 N N . LEU A 1 119 ? -3.561 -0.525 -9.068 1.00 90.94 119 LEU A N 1
ATOM 947 C CA . LEU A 1 119 ? -2.201 -0.995 -8.829 1.00 90.94 119 LEU A CA 1
ATOM 948 C C . LEU A 1 119 ? -1.896 -2.256 -9.646 1.00 90.94 119 LEU A C 1
ATOM 950 O O . LEU A 1 119 ? -2.746 -3.157 -9.745 1.00 90.94 119 LEU A O 1
ATOM 954 N N . PRO A 1 120 ? -0.663 -2.386 -10.159 1.00 90.19 120 PRO A N 1
ATOM 955 C CA . PRO A 1 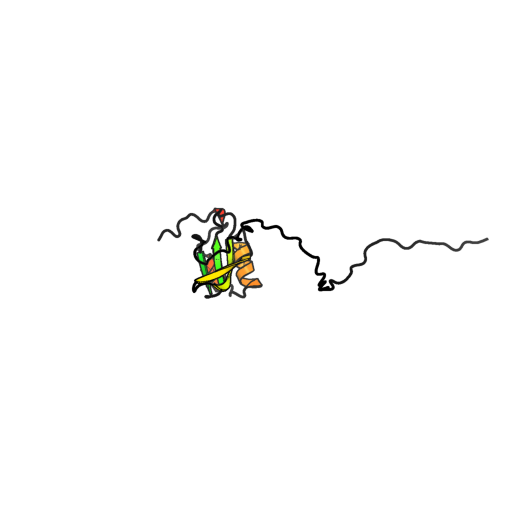120 ? -0.212 -3.616 -10.790 1.00 90.19 120 PRO A CA 1
ATOM 956 C C . PRO A 1 120 ? -0.141 -4.768 -9.779 1.00 90.19 120 PRO A C 1
ATOM 958 O O . PRO A 1 120 ? -0.236 -4.580 -8.566 1.00 90.19 120 PRO A O 1
ATOM 961 N N . LYS A 1 121 ? 0.029 -6.000 -10.273 1.00 92.31 121 LYS A N 1
ATOM 962 C CA . LYS A 1 121 ? 0.137 -7.193 -9.412 1.00 92.31 121 LYS A CA 1
ATOM 963 C C . LYS A 1 121 ? 1.357 -7.140 -8.481 1.00 92.31 121 LYS A C 1
ATOM 965 O O . LYS A 1 121 ? 1.282 -7.651 -7.363 1.00 92.31 121 LYS A O 1
ATOM 970 N N . THR A 1 122 ? 2.449 -6.524 -8.927 1.00 90.88 122 THR A N 1
ATOM 971 C CA . THR A 1 122 ? 3.721 -6.413 -8.202 1.00 90.88 122 THR A CA 1
ATOM 972 C C . THR A 1 122 ? 4.275 -4.997 -8.298 1.00 90.88 122 THR A C 1
ATOM 974 O O . THR A 1 122 ? 4.011 -4.291 -9.271 1.00 90.88 122 THR A O 1
ATOM 977 N N . ALA A 1 123 ? 5.073 -4.596 -7.307 1.00 86.00 123 ALA A N 1
ATOM 978 C CA . ALA A 1 123 ? 5.694 -3.271 -7.267 1.00 86.00 123 ALA A CA 1
ATOM 979 C C . ALA A 1 123 ? 6.609 -2.996 -8.476 1.00 86.00 123 ALA A C 1
ATOM 981 O O . ALA A 1 123 ? 6.649 -1.878 -8.977 1.00 86.00 123 ALA A O 1
ATOM 982 N N . ARG A 1 124 ? 7.262 -4.036 -9.019 1.00 86.69 124 ARG A N 1
ATOM 983 C CA . ARG A 1 124 ? 8.178 -3.923 -10.175 1.00 86.69 124 ARG A CA 1
ATOM 984 C C . ARG A 1 124 ? 7.499 -3.420 -11.439 1.00 86.69 124 ARG A C 1
ATOM 986 O O . ARG A 1 124 ? 8.139 -2.840 -12.305 1.00 86.69 124 ARG A O 1
ATOM 993 N N . LEU A 1 125 ? 6.199 -3.670 -11.535 1.00 84.94 125 LEU A N 1
ATOM 994 C CA . LEU A 1 125 ? 5.368 -3.277 -12.661 1.00 84.94 125 LEU A CA 1
ATOM 995 C C . LEU A 1 125 ? 4.729 -1.901 -12.452 1.00 84.94 125 LEU A C 1
ATOM 997 O O . LEU A 1 125 ? 3.907 -1.485 -13.265 1.00 84.94 125 LEU A O 1
ATOM 1001 N N . VAL A 1 126 ? 5.073 -1.193 -11.371 1.00 81.38 126 VAL A N 1
ATOM 1002 C CA . VAL A 1 126 ? 4.737 0.222 -11.229 1.00 81.38 126 VAL A CA 1
ATOM 1003 C C . VAL A 1 126 ? 5.579 0.974 -12.259 1.00 81.38 126 VAL A C 1
ATOM 1005 O O . VAL A 1 126 ? 6.769 1.252 -12.080 1.00 81.38 126 VAL A O 1
ATOM 1008 N N . VAL A 1 127 ? 4.966 1.235 -13.410 1.00 70.31 127 VAL A N 1
ATOM 1009 C CA . VAL A 1 127 ? 5.497 2.171 -14.400 1.00 70.31 127 VAL A CA 1
ATOM 1010 C C . VAL A 1 127 ? 5.493 3.555 -13.748 1.00 70.31 127 VAL A C 1
ATOM 1012 O O . VAL A 1 127 ? 4.632 3.827 -12.913 1.00 70.31 127 VAL A O 1
ATOM 1015 N N . LYS A 1 128 ? 6.437 4.431 -14.118 1.00 60.28 128 LYS A N 1
ATOM 1016 C CA . LYS A 1 128 ? 6.535 5.818 -13.611 1.00 60.28 128 LYS A CA 1
ATOM 1017 C C . LYS A 1 128 ? 5.245 6.641 -13.798 1.00 60.28 128 LYS A C 1
ATOM 1019 O O . LYS A 1 128 ? 5.131 7.725 -13.245 1.00 60.28 128 LYS A O 1
ATOM 1024 N N . ASN A 1 129 ? 4.243 6.080 -14.472 1.00 47.25 129 ASN A N 1
ATOM 1025 C CA . ASN A 1 129 ? 3.047 6.744 -14.954 1.00 47.25 129 ASN A CA 1
ATOM 1026 C C . ASN A 1 129 ? 1.909 6.765 -13.916 1.00 47.25 129 ASN A C 1
ATOM 1028 O O . ASN A 1 129 ? 0.774 6.382 -14.193 1.00 47.25 129 ASN A O 1
ATOM 1032 N N . LEU A 1 130 ? 2.221 7.315 -12.742 1.00 50.31 130 LEU A N 1
ATOM 1033 C CA . LEU A 1 130 ? 1.399 8.370 -12.134 1.00 50.31 130 LEU A CA 1
ATOM 1034 C C . LEU A 1 130 ? 1.763 9.731 -12.785 1.00 50.31 130 LEU A C 1
ATOM 1036 O O . LEU A 1 130 ? 1.704 10.767 -12.143 1.00 50.31 130 LEU A O 1
ATOM 1040 N N . GLU A 1 131 ? 2.170 9.710 -14.062 1.00 40.25 131 GLU A N 1
ATOM 1041 C CA . GLU A 1 131 ? 2.439 10.863 -14.922 1.00 40.25 131 GLU A CA 1
ATOM 1042 C C . GLU A 1 131 ? 1.095 11.527 -15.247 1.00 40.25 131 GLU A C 1
ATOM 1044 O O . GLU A 1 131 ? 0.453 11.244 -16.263 1.00 40.25 131 GLU A O 1
ATOM 1049 N N . ARG A 1 132 ? 0.630 12.355 -14.316 1.00 38.56 132 ARG A N 1
ATOM 1050 C CA . ARG A 1 132 ? -0.309 13.451 -14.536 1.00 38.56 132 ARG A CA 1
ATOM 1051 C C . ARG A 1 132 ? 0.074 14.612 -13.641 1.00 38.56 132 ARG A C 1
ATOM 1053 O O . ARG A 1 132 ? 0.315 14.354 -12.444 1.00 38.56 132 ARG A O 1
#

Foldseek 3Di:
DDDDDDDDDDDDDDDDDDDDDDDPDDDDDDDDPDPDPPPPPQQFPPNALFFLAAPDPFWTWGADPQLQWIFIWGFPQDDPNGTGIDGDDTHFFLVVVLCCCCPVVVRDSVSSCVSCVPPDGGSNPPDSPVPD

Sequence (132 aa):
MSRQFKISPPGNGAIPRVAWASDDTHSAAKNFKNNHAPQSTWESAENYDGVLFYVSPKLRVAVCPDRTQFLIQRSGGTRYGQRRFEAFSYPTTKIALRHLLHTRHGVSMDRVMELTARLPKTARLVVKNLER